Protein AF-A0A2P6VWH7-F1 (afdb_monomer_lite)

Structure (mmCIF, N/CA/C/O backbone):
data_AF-A0A2P6VWH7-F1
#
_entry.id   AF-A0A2P6VWH7-F1
#
loop_
_atom_site.group_PDB
_atom_site.id
_atom_site.type_symbol
_atom_site.label_atom_id
_atom_site.label_alt_id
_atom_site.label_comp_id
_atom_site.label_asym_id
_atom_site.label_entity_id
_atom_site.label_seq_id
_atom_site.pdbx_PDB_ins_code
_atom_site.Cartn_x
_atom_site.Cartn_y
_atom_site.Cartn_z
_atom_site.occupancy
_atom_site.B_iso_or_equiv
_atom_site.auth_seq_id
_atom_site.auth_comp_id
_atom_site.auth_asym_id
_atom_site.auth_ato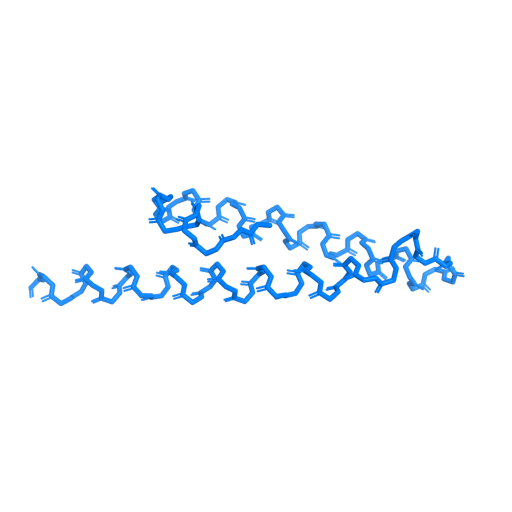m_id
_atom_site.pdbx_PDB_model_num
ATOM 1 N N . MET A 1 1 ? -6.665 -4.203 -8.400 1.00 79.38 1 MET A N 1
ATOM 2 C CA . MET A 1 1 ? -7.184 -4.236 -7.024 1.00 79.38 1 MET A CA 1
ATOM 3 C C . MET A 1 1 ? -7.780 -2.885 -6.684 1.00 79.38 1 MET A C 1
ATOM 5 O O . MET A 1 1 ? -7.087 -1.868 -6.805 1.00 79.38 1 MET A O 1
ATOM 9 N N . ASN A 1 2 ? -9.064 -2.860 -6.351 1.00 88.31 2 ASN A N 1
ATOM 10 C CA . ASN A 1 2 ? -9.804 -1.636 -6.066 1.00 88.31 2 ASN A CA 1
ATOM 11 C C . ASN A 1 2 ? -9.817 -1.339 -4.564 1.00 88.31 2 ASN A C 1
ATOM 13 O O . ASN A 1 2 ? -9.399 -2.155 -3.749 1.00 88.31 2 ASN A O 1
ATOM 17 N N . ALA A 1 3 ? -10.212 -0.120 -4.198 1.00 88.12 3 ALA A N 1
ATOM 18 C CA . ALA A 1 3 ? -10.202 0.304 -2.800 1.00 88.12 3 ALA A CA 1
ATOM 19 C C . ALA A 1 3 ? -11.287 -0.377 -1.965 1.00 88.12 3 ALA A C 1
ATOM 21 O O . ALA A 1 3 ? -11.051 -0.627 -0.791 1.00 88.12 3 ALA A O 1
ATOM 22 N N . ASP A 1 4 ? -12.439 -0.669 -2.564 1.00 91.44 4 ASP A N 1
ATOM 23 C CA . ASP A 1 4 ? -13.578 -1.252 -1.854 1.00 91.44 4 ASP A CA 1
ATOM 24 C C . ASP A 1 4 ? -13.281 -2.698 -1.445 1.00 91.44 4 ASP A C 1
ATOM 26 O O . ASP A 1 4 ? -13.374 -3.019 -0.268 1.00 91.44 4 ASP A O 1
ATOM 30 N N . GLU A 1 5 ? -12.735 -3.499 -2.367 1.00 91.94 5 GLU A N 1
ATOM 31 C CA . GLU A 1 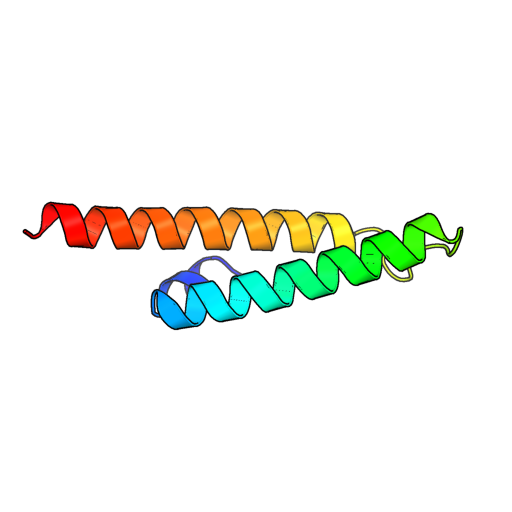5 ? -12.279 -4.874 -2.100 1.00 91.94 5 GLU A CA 1
ATOM 32 C C . GLU A 1 5 ? -11.294 -4.936 -0.919 1.00 91.94 5 GLU A C 1
ATOM 34 O O . GLU A 1 5 ? -11.373 -5.816 -0.073 1.00 91.94 5 GLU A O 1
ATOM 39 N N . LEU A 1 6 ? -10.381 -3.964 -0.824 1.00 94.06 6 LEU A N 1
ATOM 40 C CA . LEU A 1 6 ? -9.410 -3.881 0.269 1.00 94.06 6 LEU A CA 1
ATOM 41 C C . LEU A 1 6 ? -10.028 -3.443 1.603 1.00 94.06 6 LEU A C 1
ATOM 43 O O . LEU A 1 6 ? -9.479 -3.734 2.661 1.00 94.06 6 LEU A O 1
ATOM 47 N N . ARG A 1 7 ? -11.138 -2.702 1.590 1.00 94.06 7 ARG A N 1
ATOM 48 C CA . ARG A 1 7 ? -11.805 -2.278 2.829 1.00 94.06 7 ARG A CA 1
ATOM 49 C C . ARG A 1 7 ? -12.598 -3.405 3.474 1.00 94.06 7 ARG A C 1
ATOM 51 O O . ARG A 1 7 ? -12.749 -3.373 4.696 1.00 94.06 7 ARG A O 1
ATOM 58 N N . ASP A 1 8 ? -13.033 -4.382 2.689 1.00 95.19 8 ASP A N 1
ATOM 59 C CA . ASP A 1 8 ? -13.763 -5.553 3.177 1.00 95.19 8 ASP A CA 1
ATOM 60 C C . ASP A 1 8 ? -12.849 -6.558 3.898 1.00 95.19 8 ASP A C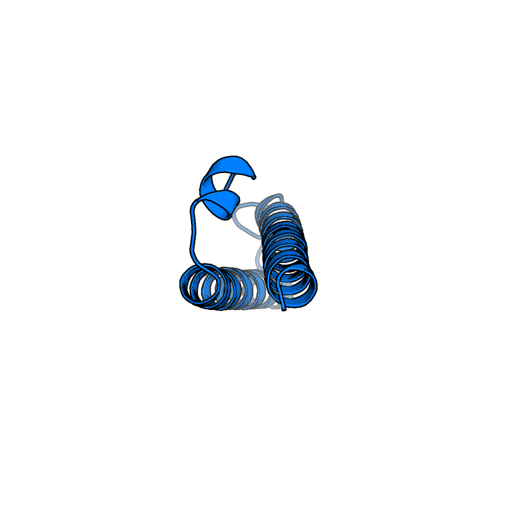 1
ATOM 62 O O . ASP A 1 8 ? -13.312 -7.298 4.762 1.00 95.19 8 ASP A O 1
ATOM 66 N N . LEU A 1 9 ? -11.543 -6.532 3.614 1.00 95.81 9 LEU A N 1
ATOM 67 C CA . LEU A 1 9 ? -10.547 -7.378 4.272 1.00 95.81 9 LEU A CA 1
ATOM 68 C C . LEU A 1 9 ? -10.306 -6.979 5.737 1.00 95.81 9 LEU A C 1
ATOM 70 O O . LEU A 1 9 ? -10.340 -5.801 6.120 1.00 95.81 9 LEU A O 1
ATOM 74 N N . THR A 1 10 ? -9.999 -7.969 6.567 1.00 96.31 10 THR A N 1
ATOM 75 C CA . THR A 1 10 ? -9.482 -7.792 7.930 1.00 96.31 10 THR A CA 1
ATOM 76 C C . THR A 1 10 ? -8.053 -7.232 7.921 1.00 96.31 10 THR A C 1
ATOM 78 O O . THR A 1 10 ? -7.394 -7.164 6.883 1.00 96.31 10 THR A O 1
ATOM 81 N N . LEU A 1 11 ? -7.551 -6.790 9.083 1.00 95.31 11 LEU A N 1
ATOM 82 C CA . LEU A 1 11 ? -6.166 -6.315 9.194 1.00 95.31 11 LEU A CA 1
ATOM 83 C C . LEU A 1 11 ? -5.146 -7.403 8.840 1.00 95.31 11 LEU A C 1
ATOM 85 O O . LEU A 1 11 ? -4.172 -7.090 8.160 1.00 95.31 11 LEU A O 1
ATOM 89 N N . ASP A 1 12 ? -5.381 -8.646 9.259 1.00 96.44 12 ASP A N 1
ATOM 90 C CA . ASP A 1 12 ? -4.481 -9.767 8.973 1.00 96.44 12 ASP A CA 1
ATOM 91 C C . ASP A 1 12 ? -4.477 -10.102 7.476 1.00 96.44 12 ASP A C 1
ATOM 93 O O . ASP A 1 12 ? -3.411 -10.192 6.870 1.00 96.44 12 ASP A O 1
ATOM 97 N N . GLU A 1 13 ? -5.654 -10.163 6.846 1.00 97.19 13 GLU A N 1
ATOM 98 C CA . GLU A 1 13 ? -5.774 -10.370 5.396 1.00 97.19 13 GLU A CA 1
ATOM 99 C C . GLU A 1 13 ? -5.111 -9.233 4.602 1.00 97.19 13 GLU A C 1
ATOM 101 O O . GLU A 1 13 ? -4.438 -9.474 3.602 1.00 97.19 13 GLU A O 1
ATOM 106 N N . LEU A 1 14 ? -5.223 -7.982 5.066 1.00 97.06 14 LEU A N 1
ATOM 107 C CA . LEU A 1 14 ? -4.512 -6.851 4.462 1.00 97.06 14 LEU A CA 1
ATOM 108 C C . LEU A 1 14 ? -2.992 -6.974 4.588 1.00 97.06 14 LEU A C 1
ATOM 110 O O . LEU A 1 14 ? -2.267 -6.516 3.701 1.00 97.06 14 LEU A O 1
ATOM 114 N N . GLU A 1 15 ? -2.486 -7.545 5.680 1.00 96.62 15 GLU A N 1
ATOM 115 C CA . GLU A 1 15 ? -1.056 -7.800 5.835 1.00 96.62 15 GLU A CA 1
ATOM 116 C C . GLU A 1 15 ? -0.562 -8.932 4.935 1.00 96.62 15 GLU A C 1
ATOM 118 O O . GLU A 1 15 ? 0.547 -8.826 4.405 1.00 96.62 15 GLU A O 1
ATOM 123 N N . GLU A 1 16 ? -1.357 -9.984 4.738 1.00 97.69 16 GLU A N 1
ATOM 124 C CA . GLU A 1 16 ? -1.046 -11.049 3.781 1.00 97.69 16 GLU A CA 1
ATOM 125 C C . GLU A 1 16 ? -1.025 -10.510 2.347 1.00 97.69 16 GLU A C 1
ATOM 127 O O . GLU A 1 16 ? 0.011 -10.593 1.683 1.00 97.69 16 GLU A O 1
ATOM 132 N N . GLU A 1 17 ? -2.079 -9.810 1.920 1.00 96.69 17 GLU A N 1
ATOM 133 C CA . GLU A 1 17 ? -2.137 -9.169 0.600 1.00 96.69 17 GLU A CA 1
ATOM 134 C C . GLU A 1 17 ? -0.980 -8.183 0.385 1.00 96.69 17 GLU A C 1
ATOM 136 O O . GLU A 1 17 ? -0.390 -8.097 -0.697 1.00 96.69 17 GLU A O 1
ATOM 141 N N . LEU A 1 18 ? -0.587 -7.438 1.424 1.00 97.44 18 LEU A N 1
ATOM 142 C CA . LEU A 1 18 ? 0.570 -6.551 1.345 1.00 97.44 18 LEU A CA 1
ATOM 143 C C . LEU A 1 18 ? 1.859 -7.320 1.029 1.00 97.44 18 LEU A C 1
ATOM 145 O O . LEU A 1 18 ? 2.653 -6.850 0.207 1.00 97.44 18 LEU A O 1
ATOM 149 N N . ARG A 1 19 ? 2.087 -8.463 1.686 1.00 97.88 19 ARG A N 1
ATOM 150 C CA . ARG A 1 19 ? 3.289 -9.287 1.481 1.00 97.88 19 ARG A CA 1
ATOM 151 C C . ARG A 1 19 ? 3.331 -9.829 0.059 1.00 97.88 19 ARG A C 1
ATOM 153 O O . ARG A 1 19 ? 4.381 -9.728 -0.580 1.00 97.88 19 ARG A O 1
ATOM 160 N N . ASP A 1 20 ? 2.203 -10.297 -0.456 1.00 97.25 20 ASP A N 1
ATOM 161 C CA . ASP A 1 20 ? 2.101 -10.840 -1.810 1.00 97.25 20 ASP A CA 1
ATOM 162 C C . ASP A 1 20 ? 2.383 -9.767 -2.865 1.00 97.25 20 ASP A C 1
ATOM 164 O O . ASP A 1 20 ? 3.255 -9.934 -3.724 1.00 97.25 20 ASP A O 1
ATOM 168 N N . MET A 1 21 ? 1.763 -8.589 -2.732 1.00 96.56 21 MET A N 1
ATOM 169 C CA . MET A 1 21 ? 2.012 -7.462 -3.638 1.00 96.56 21 MET A CA 1
ATOM 170 C C . MET A 1 21 ? 3.467 -6.965 -3.577 1.00 96.56 21 MET A C 1
ATOM 172 O O . MET A 1 21 ? 4.025 -6.510 -4.581 1.00 96.56 21 MET A O 1
ATOM 176 N N . GLN A 1 22 ? 4.108 -7.023 -2.405 1.00 97.19 22 GLN A N 1
ATOM 177 C CA . GLN A 1 22 ? 5.523 -6.674 -2.255 1.00 97.19 22 GLN A CA 1
ATOM 178 C C . GLN A 1 22 ? 6.452 -7.711 -2.891 1.00 97.19 22 GLN A C 1
ATOM 180 O O . GLN A 1 22 ? 7.452 -7.319 -3.501 1.00 97.19 22 GLN A O 1
ATOM 185 N N . GLN A 1 23 ? 6.131 -8.999 -2.767 1.00 97.56 23 GLN A N 1
ATOM 186 C CA . GLN A 1 23 ? 6.889 -10.082 -3.386 1.00 97.56 23 GLN A CA 1
ATOM 187 C C . GLN A 1 23 ? 6.839 -9.965 -4.912 1.00 97.56 23 GLN A C 1
ATOM 189 O O . GLN A 1 23 ? 7.882 -9.990 -5.568 1.00 97.56 23 GLN A O 1
ATOM 194 N N . GLU A 1 24 ? 5.653 -9.724 -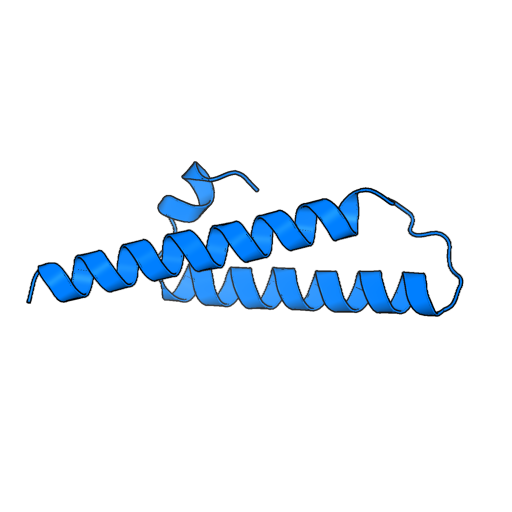5.469 1.00 95.06 24 GLU A N 1
ATOM 195 C CA . GLU A 1 24 ? 5.487 -9.519 -6.905 1.00 95.06 24 GLU A CA 1
ATOM 196 C C . GLU A 1 24 ? 6.242 -8.270 -7.387 1.00 95.06 24 GLU A C 1
ATOM 198 O O . GLU A 1 24 ? 6.982 -8.313 -8.370 1.00 95.06 24 GLU A O 1
ATOM 203 N N . LEU A 1 25 ? 6.156 -7.159 -6.647 1.00 94.56 25 LEU A N 1
ATOM 204 C CA . LEU A 1 25 ? 6.904 -5.942 -6.974 1.00 94.56 25 LEU A CA 1
ATOM 205 C C . LEU A 1 25 ? 8.421 -6.176 -6.974 1.00 94.56 25 LEU A C 1
ATOM 207 O O . LEU A 1 25 ? 9.137 -5.582 -7.784 1.00 94.56 25 LEU A O 1
ATOM 211 N N . MET A 1 26 ? 8.925 -6.998 -6.052 1.00 94.75 26 MET A N 1
ATOM 212 C CA . MET A 1 26 ? 10.337 -7.370 -6.006 1.00 94.75 26 MET A CA 1
ATOM 213 C C . MET A 1 26 ? 10.726 -8.215 -7.221 1.00 94.75 26 MET A C 1
ATOM 215 O O . MET A 1 26 ? 11.765 -7.946 -7.826 1.00 94.75 26 MET A O 1
ATOM 219 N N . HIS A 1 27 ? 9.886 -9.177 -7.602 1.00 92.44 27 HIS A N 1
ATOM 220 C CA . HIS A 1 27 ? 10.089 -9.998 -8.791 1.00 92.44 27 HIS A CA 1
ATOM 221 C C . HIS A 1 27 ? 10.175 -9.139 -10.061 1.00 92.44 27 HIS A C 1
ATOM 223 O O . HIS A 1 27 ? 11.184 -9.183 -10.766 1.00 92.44 27 HIS A O 1
ATOM 229 N N . GLU A 1 28 ? 9.186 -8.273 -10.292 1.00 91.31 28 GLU A N 1
ATOM 230 C CA . GLU A 1 28 ? 9.132 -7.381 -11.459 1.00 91.31 28 GLU A CA 1
ATOM 231 C C . GLU A 1 28 ? 10.343 -6.441 -11.536 1.00 91.31 28 GLU A C 1
ATOM 233 O O . GLU A 1 28 ? 10.921 -6.212 -12.600 1.00 91.31 28 GLU A O 1
ATOM 238 N N . ARG A 1 29 ? 10.790 -5.919 -10.387 1.00 90.62 29 ARG A N 1
ATOM 239 C CA . ARG A 1 29 ? 12.019 -5.116 -10.315 1.00 90.62 29 ARG A CA 1
ATOM 240 C C . ARG A 1 29 ? 13.263 -5.928 -10.657 1.00 90.62 29 ARG A C 1
ATOM 242 O O . ARG A 1 29 ? 14.159 -5.387 -11.300 1.00 90.62 29 ARG A O 1
ATOM 249 N N . GLY A 1 30 ? 13.323 -7.189 -10.234 1.00 91.81 30 GLY A N 1
ATOM 250 C CA . GLY A 1 30 ? 14.407 -8.105 -10.577 1.00 91.81 30 GLY A CA 1
ATOM 251 C C . GLY A 1 30 ? 14.486 -8.351 -12.082 1.00 91.81 30 GLY A C 1
ATOM 252 O O . GLY A 1 30 ? 15.554 -8.200 -12.670 1.00 91.81 30 GLY A O 1
ATOM 253 N N . VAL A 1 31 ? 13.347 -8.638 -12.719 1.00 88.69 31 VAL A N 1
ATOM 254 C CA . VAL A 1 31 ? 13.247 -8.814 -14.179 1.00 88.69 31 VAL A CA 1
ATOM 255 C C . VAL A 1 31 ? 13.715 -7.560 -14.919 1.00 88.69 31 VAL A C 1
ATOM 257 O O . VAL A 1 31 ? 14.570 -7.651 -15.802 1.00 88.69 31 VAL A O 1
ATOM 260 N N . ALA A 1 32 ? 13.226 -6.385 -14.511 1.00 86.44 32 ALA A N 1
ATOM 261 C CA . ALA A 1 32 ? 13.624 -5.111 -15.108 1.00 86.44 32 ALA A CA 1
ATOM 262 C C . ALA A 1 32 ? 15.130 -4.825 -14.944 1.00 86.44 32 ALA A C 1
ATOM 264 O O . ALA A 1 32 ? 15.777 -4.330 -15.866 1.00 86.44 32 ALA A O 1
ATOM 265 N N . ALA A 1 33 ? 15.706 -5.151 -13.782 1.00 88.38 33 ALA A N 1
ATOM 266 C CA . ALA A 1 33 ? 17.123 -4.933 -13.493 1.00 88.38 33 ALA A CA 1
ATOM 267 C C . ALA A 1 33 ? 18.055 -5.846 -14.306 1.00 88.38 33 ALA A C 1
ATOM 269 O O . ALA A 1 33 ? 19.167 -5.438 -14.631 1.00 88.38 33 ALA A O 1
ATOM 270 N N . MET A 1 34 ? 17.607 -7.049 -14.681 1.00 89.69 34 MET A N 1
ATOM 271 C CA . MET A 1 34 ? 18.367 -7.965 -15.543 1.00 89.69 34 MET A CA 1
ATOM 272 C C . MET A 1 34 ? 18.418 -7.520 -17.018 1.00 89.69 34 MET A C 1
ATOM 274 O O . MET A 1 34 ? 18.977 -8.226 -17.853 1.00 89.69 34 MET A O 1
ATOM 278 N N . GLY A 1 35 ? 17.852 -6.356 -17.355 1.00 79.94 35 GLY A N 1
ATOM 279 C CA . GLY A 1 35 ? 17.804 -5.843 -18.725 1.00 79.94 35 GLY A CA 1
ATOM 280 C C . GLY A 1 35 ? 16.706 -6.479 -19.577 1.00 79.94 35 GLY A C 1
ATOM 281 O O . GLY A 1 35 ? 16.643 -6.228 -20.780 1.00 79.94 35 GLY A O 1
ATOM 282 N N . GLY A 1 36 ? 15.826 -7.279 -18.968 1.00 74.81 36 GLY A N 1
ATOM 283 C CA . GLY A 1 36 ? 14.593 -7.713 -19.606 1.00 74.81 36 GLY A CA 1
ATOM 284 C C . GLY A 1 36 ? 13.643 -6.528 -19.750 1.00 74.81 36 GLY A C 1
ATOM 285 O O . GLY A 1 36 ? 13.418 -5.783 -18.796 1.00 74.81 36 GLY A O 1
ATOM 286 N N . GLN A 1 37 ? 13.062 -6.347 -20.937 1.00 69.44 37 GLN A N 1
ATOM 287 C CA . GLN A 1 37 ? 11.893 -5.486 -21.080 1.00 69.44 37 GLN A CA 1
ATOM 288 C C . GLN A 1 37 ? 10.784 -6.095 -20.204 1.00 69.44 37 GLN A C 1
ATOM 290 O O . GLN A 1 37 ? 10.443 -7.261 -20.422 1.00 69.44 37 GLN A O 1
ATOM 295 N N . PRO A 1 38 ? 10.235 -5.367 -19.214 1.00 65.12 38 PRO A N 1
ATOM 296 C CA . PRO A 1 38 ? 9.121 -5.884 -18.435 1.00 65.12 38 PRO A CA 1
ATOM 297 C C . PRO A 1 38 ? 7.975 -6.229 -19.394 1.00 65.12 38 PRO A C 1
ATOM 299 O O . PRO A 1 38 ? 7.680 -5.411 -20.274 1.00 65.12 38 PRO A O 1
ATOM 302 N N . PRO A 1 39 ? 7.328 -7.398 -19.252 1.00 68.88 39 PRO A N 1
ATOM 303 C CA . PRO A 1 39 ? 6.217 -7.787 -20.119 1.00 68.88 39 PRO A CA 1
ATOM 304 C C . PRO A 1 39 ? 5.054 -6.788 -20.035 1.00 68.88 39 PRO A C 1
ATOM 306 O O . PRO A 1 39 ? 4.335 -6.595 -21.012 1.00 68.88 39 PRO A O 1
ATOM 309 N N . ASP A 1 40 ? 4.919 -6.102 -18.897 1.00 79.88 40 ASP A N 1
ATOM 310 C CA . ASP A 1 40 ? 3.990 -4.997 -18.703 1.00 79.88 40 ASP A CA 1
ATOM 311 C C . ASP A 1 40 ? 4.696 -3.812 -18.001 1.00 79.88 40 ASP A C 1
ATOM 313 O O . ASP A 1 40 ? 4.904 -3.831 -16.782 1.00 79.88 40 ASP A O 1
ATOM 317 N N . PRO A 1 41 ? 5.056 -2.735 -18.730 1.00 75.94 41 PRO A N 1
ATOM 318 C CA . PRO A 1 41 ? 5.710 -1.561 -18.146 1.00 75.94 41 PRO A CA 1
ATOM 319 C C . PRO A 1 41 ? 4.819 -0.802 -17.145 1.00 75.94 41 PRO A C 1
ATOM 321 O O . PRO A 1 41 ? 5.324 -0.016 -16.337 1.00 75.94 41 PRO A O 1
ATOM 324 N N . GLY A 1 42 ? 3.500 -1.024 -17.170 1.00 90.44 42 GLY A N 1
ATOM 325 C CA . GLY A 1 42 ? 2.551 -0.476 -16.205 1.00 90.44 42 GLY A CA 1
ATOM 326 C C . GLY A 1 42 ? 2.515 -1.247 -14.885 1.00 90.44 42 GLY A C 1
ATOM 327 O O . GLY A 1 42 ? 2.175 -0.658 -13.853 1.00 90.44 42 GLY A O 1
ATOM 328 N N . ARG A 1 43 ? 2.930 -2.521 -14.874 1.00 90.69 43 ARG A N 1
ATOM 329 C CA . ARG A 1 43 ? 2.753 -3.426 -13.730 1.00 90.69 43 ARG A CA 1
ATOM 330 C C . ARG A 1 43 ? 3.427 -2.927 -12.461 1.00 90.69 43 ARG A C 1
ATOM 332 O O . ARG A 1 43 ? 2.778 -2.813 -11.425 1.00 90.69 43 ARG A O 1
ATOM 339 N N . ILE A 1 44 ? 4.690 -2.507 -12.547 1.00 92.62 44 ILE A N 1
ATOM 340 C CA . ILE A 1 44 ? 5.434 -1.942 -11.405 1.00 92.62 44 ILE A CA 1
ATOM 341 C C . ILE A 1 44 ? 4.707 -0.722 -10.817 1.00 92.62 44 ILE A C 1
ATOM 343 O O . ILE A 1 44 ? 4.663 -0.538 -9.597 1.00 92.62 44 ILE A O 1
ATOM 347 N N . LYS A 1 45 ? 4.137 0.139 -11.670 1.00 93.75 45 LYS A N 1
ATOM 348 C CA . LYS A 1 45 ? 3.397 1.329 -11.227 1.00 93.75 45 LYS A CA 1
ATOM 349 C C . LYS A 1 45 ? 2.105 0.934 -10.512 1.00 93.75 45 LYS A C 1
ATOM 351 O O . LYS A 1 45 ? 1.809 1.508 -9.464 1.00 93.75 45 LYS A O 1
ATOM 356 N N . GLU A 1 46 ? 1.370 -0.036 -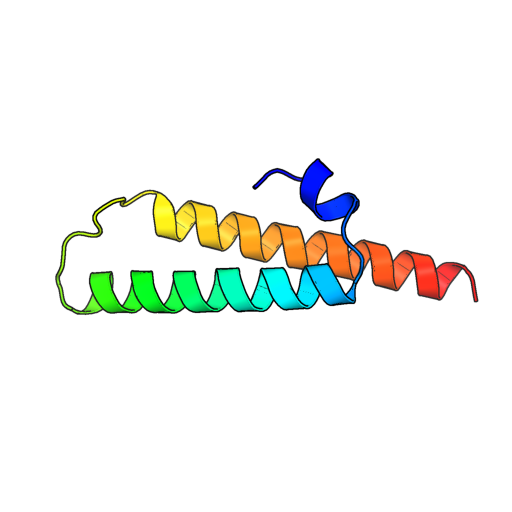11.043 1.00 94.44 46 GLU A N 1
ATOM 357 C CA . GLU A 1 46 ? 0.124 -0.524 -10.447 1.00 94.44 46 GLU A CA 1
ATOM 358 C C . GLU A 1 46 ? 0.358 -1.269 -9.126 1.00 94.44 46 GLU A C 1
ATOM 360 O O . GLU A 1 46 ? -0.335 -0.996 -8.143 1.00 94.44 46 GLU A O 1
ATOM 365 N N . LEU A 1 47 ? 1.398 -2.104 -9.038 1.00 95.25 47 LEU A N 1
ATOM 366 C CA . LEU A 1 47 ? 1.801 -2.767 -7.794 1.00 95.25 47 LEU A CA 1
ATOM 367 C C . LEU A 1 47 ? 2.162 -1.748 -6.709 1.00 95.25 47 LEU A C 1
ATOM 369 O O . LEU A 1 47 ? 1.676 -1.830 -5.583 1.00 95.25 47 LEU A O 1
ATOM 373 N N . ARG A 1 48 ? 2.936 -0.706 -7.046 1.00 95.69 48 ARG A N 1
ATOM 374 C CA . ARG A 1 48 ? 3.268 0.372 -6.095 1.00 95.69 48 ARG A CA 1
ATOM 375 C C . ARG A 1 48 ? 2.034 1.103 -5.569 1.00 95.69 48 ARG A C 1
ATOM 377 O O . ARG A 1 48 ? 1.985 1.419 -4.381 1.00 95.69 48 ARG A O 1
ATOM 384 N N . LYS A 1 49 ? 1.064 1.403 -6.438 1.00 96.50 49 LYS A N 1
ATOM 385 C CA . LYS A 1 49 ? -0.197 2.044 -6.031 1.00 96.50 49 LYS A CA 1
ATOM 386 C C . LYS A 1 49 ? -1.013 1.130 -5.125 1.00 96.50 49 LYS A C 1
ATOM 388 O O . LYS A 1 49 ? -1.556 1.604 -4.134 1.00 96.50 49 LYS A O 1
ATOM 393 N N . THR A 1 50 ? -1.072 -0.158 -5.450 1.00 96.69 50 THR A N 1
ATOM 394 C CA . THR A 1 50 ? -1.797 -1.159 -4.661 1.00 96.69 50 THR A CA 1
ATOM 395 C C . THR A 1 50 ? -1.183 -1.293 -3.268 1.00 96.69 50 THR A C 1
ATOM 397 O O . THR A 1 50 ? -1.889 -1.110 -2.282 1.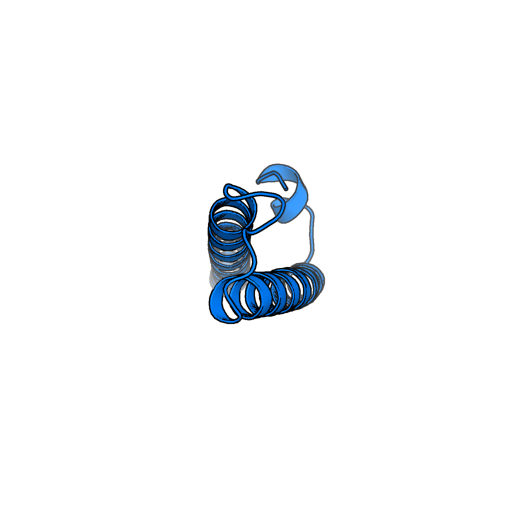00 96.69 50 THR A O 1
ATOM 400 N N . VAL A 1 51 ? 0.145 -1.434 -3.171 1.00 97.06 51 VAL A N 1
ATOM 401 C CA . VAL A 1 51 ? 0.888 -1.430 -1.895 1.00 97.06 51 VAL A CA 1
ATOM 402 C C . VAL A 1 51 ? 0.608 -0.168 -1.072 1.00 97.06 51 VAL A C 1
ATOM 404 O O . VAL A 1 51 ? 0.393 -0.253 0.136 1.00 97.06 51 VAL A O 1
ATOM 407 N N . ALA A 1 52 ? 0.614 1.013 -1.699 1.00 97.62 52 ALA A N 1
ATOM 408 C CA . ALA A 1 52 ? 0.311 2.261 -1.001 1.00 97.62 52 ALA A CA 1
ATOM 409 C C . ALA A 1 52 ? -1.126 2.269 -0.457 1.00 97.62 52 ALA A C 1
ATOM 411 O O . ALA A 1 52 ? -1.335 2.630 0.697 1.00 97.62 52 ALA A O 1
ATOM 412 N N . ARG A 1 53 ? -2.094 1.812 -1.258 1.00 97.31 53 ARG A N 1
ATOM 413 C CA . ARG A 1 53 ? -3.509 1.752 -0.881 1.00 97.31 53 ARG A CA 1
ATOM 414 C C . ARG A 1 53 ? -3.759 0.802 0.292 1.00 97.31 53 ARG A C 1
ATOM 416 O O . ARG A 1 53 ? -4.436 1.200 1.234 1.00 97.31 53 ARG A O 1
ATOM 423 N N . ILE A 1 54 ? -3.168 -0.395 0.266 1.00 97.31 54 ILE A N 1
ATOM 424 C CA . ILE A 1 54 ? -3.257 -1.372 1.364 1.00 97.31 54 ILE A CA 1
ATOM 425 C C . ILE A 1 54 ? -2.737 -0.755 2.666 1.00 97.31 54 ILE A C 1
ATOM 427 O O . ILE A 1 54 ? -3.419 -0.785 3.686 1.00 97.31 54 ILE A O 1
ATOM 431 N N . LYS A 1 55 ? -1.561 -0.113 2.625 1.00 97.12 55 LYS A N 1
ATOM 432 C CA . LYS A 1 55 ? -0.975 0.548 3.803 1.00 97.12 55 LYS A CA 1
ATOM 433 C C . LYS A 1 55 ? -1.859 1.662 4.359 1.00 97.12 55 LYS A C 1
ATOM 435 O O . LYS A 1 55 ? -1.958 1.792 5.577 1.00 97.12 55 LYS A O 1
ATOM 440 N N . THR A 1 56 ? -2.482 2.459 3.490 1.00 97.50 56 THR A N 1
ATOM 441 C CA . THR A 1 56 ? -3.420 3.507 3.910 1.00 97.50 56 THR A CA 1
ATOM 442 C C . THR A 1 56 ? -4.614 2.902 4.642 1.00 97.50 56 THR A C 1
ATOM 444 O O . THR A 1 56 ? -4.861 3.284 5.780 1.00 97.50 56 THR A O 1
ATOM 447 N N . ILE A 1 57 ? -5.285 1.914 4.045 1.00 96.38 57 ILE A N 1
ATOM 448 C CA . ILE A 1 57 ? -6.484 1.284 4.620 1.00 96.38 57 ILE A CA 1
ATOM 449 C C . ILE A 1 57 ? -6.159 0.562 5.933 1.00 96.38 57 ILE A C 1
ATOM 451 O O . ILE A 1 57 ? -6.884 0.708 6.913 1.00 96.38 57 ILE A O 1
ATOM 455 N N . ALA A 1 58 ? -5.040 -0.164 5.997 1.00 96.06 58 ALA A N 1
ATOM 456 C CA . ALA A 1 58 ? -4.600 -0.810 7.232 1.00 96.06 58 ALA A CA 1
ATOM 457 C C . ALA A 1 58 ? -4.348 0.217 8.353 1.00 96.06 58 ALA A C 1
ATOM 459 O O . ALA A 1 58 ? -4.687 -0.019 9.511 1.00 96.06 58 ALA A O 1
ATOM 460 N N . ASN A 1 59 ? -3.782 1.385 8.027 1.00 96.12 59 ASN A N 1
ATOM 461 C CA . ASN A 1 59 ? -3.591 2.455 9.004 1.00 96.12 59 ASN A CA 1
ATOM 462 C C . ASN A 1 59 ? -4.913 3.111 9.436 1.00 96.12 59 ASN A C 1
ATOM 464 O O . ASN A 1 59 ? -5.058 3.440 10.614 1.00 96.12 59 ASN A O 1
ATOM 468 N N . GLU A 1 60 ? -5.859 3.302 8.513 1.00 94.88 60 GLU A N 1
ATOM 469 C CA . GLU A 1 60 ? -7.214 3.781 8.820 1.00 94.88 60 GLU A CA 1
ATOM 470 C C . GLU A 1 60 ? -7.904 2.826 9.805 1.00 94.88 60 GLU A C 1
ATOM 472 O O . GLU A 1 60 ? -8.283 3.261 10.890 1.00 94.88 60 GLU A O 1
ATOM 477 N N . LYS A 1 61 ? -7.940 1.519 9.504 1.00 93.25 61 LYS A N 1
ATOM 478 C CA . LYS A 1 61 ? -8.531 0.480 10.371 1.00 93.25 61 LYS A CA 1
ATOM 479 C C . LYS A 1 61 ? -7.905 0.446 11.771 1.00 93.25 61 LYS A C 1
ATOM 481 O O . LYS A 1 61 ? -8.615 0.531 12.764 1.00 93.25 61 LYS A O 1
ATOM 486 N N . ARG A 1 62 ? -6.569 0.451 11.871 1.00 93.12 62 ARG A N 1
ATOM 487 C CA . ARG A 1 62 ? -5.862 0.530 13.170 1.00 93.12 62 ARG A CA 1
ATOM 488 C C . ARG A 1 62 ? -6.157 1.807 13.952 1.00 93.12 62 ARG A C 1
ATOM 490 O O . ARG A 1 62 ? -5.964 1.855 15.163 1.00 93.12 62 ARG A O 1
ATOM 497 N N . SER A 1 63 ? -6.475 2.903 13.271 1.00 91.50 63 SER A N 1
ATOM 498 C CA . SER A 1 63 ? -6.779 4.173 13.938 1.00 91.50 63 SER A CA 1
ATOM 499 C C . SER A 1 63 ? -8.216 4.192 14.444 1.00 91.50 63 SER A C 1
ATOM 501 O O . SER A 1 63 ? -8.445 4.704 15.535 1.00 91.50 63 SER A O 1
ATOM 503 N N . ASP A 1 64 ? -9.134 3.567 13.707 1.00 87.44 64 ASP A N 1
ATOM 504 C CA . ASP A 1 64 ? -10.520 3.353 14.121 1.00 87.44 64 ASP A CA 1
ATOM 505 C C . ASP A 1 64 ? -10.591 2.498 15.399 1.00 87.44 64 ASP A C 1
ATOM 507 O O . ASP A 1 64 ? -11.146 2.946 16.401 1.00 87.44 64 ASP A O 1
ATOM 511 N N . GLU A 1 65 ? -9.883 1.360 15.427 1.00 82.25 65 GLU A N 1
ATOM 512 C CA . GLU A 1 65 ? -9.786 0.469 16.600 1.00 82.25 65 GLU A CA 1
ATOM 513 C C . GLU A 1 65 ? -9.216 1.170 17.847 1.00 82.25 65 GLU A C 1
ATOM 515 O O . GLU A 1 65 ? -9.650 0.928 18.974 1.00 82.25 65 GLU A O 1
ATOM 520 N N . ARG A 1 66 ? -8.247 2.078 17.660 1.00 75.56 66 ARG A N 1
ATOM 521 C CA . ARG A 1 66 ? -7.649 2.864 18.755 1.00 75.56 66 ARG A CA 1
ATOM 522 C C . ARG A 1 66 ? -8.558 3.981 19.262 1.00 75.56 66 ARG A C 1
ATOM 524 O O . ARG A 1 66 ? -8.400 4.394 20.404 1.00 75.56 66 ARG A O 1
ATOM 531 N N . GLY A 1 67 ? -9.463 4.487 18.426 1.00 69.88 67 GLY A N 1
ATOM 532 C CA . GLY A 1 67 ? -10.453 5.497 18.807 1.00 69.88 67 GLY A CA 1
ATOM 533 C C . GLY A 1 67 ? -11.676 4.915 19.518 1.00 69.88 67 GLY A C 1
ATOM 534 O O . GLY A 1 67 ? -12.430 5.668 20.128 1.00 69.88 67 GLY A O 1
ATOM 535 N N . THR A 1 68 ? -11.869 3.593 19.450 1.00 60.47 68 THR A N 1
ATOM 536 C CA . THR A 1 68 ? -12.957 2.876 20.136 1.00 60.47 68 THR A CA 1
ATOM 537 C C . THR A 1 68 ? -12.568 2.310 21.509 1.00 60.47 68 THR A C 1
ATOM 539 O O . THR A 1 68 ? -13.395 1.647 22.136 1.00 60.47 68 THR A O 1
ATOM 542 N N . SER A 1 69 ? -11.337 2.560 21.978 1.00 49.22 69 SER A N 1
ATOM 543 C CA . SER A 1 69 ? -10.836 2.166 23.309 1.00 49.22 69 SER A CA 1
ATOM 544 C C . SER A 1 69 ? -10.936 3.283 24.346 1.00 49.22 69 SER A C 1
ATOM 546 O O . SER A 1 69 ? -10.776 4.464 23.966 1.00 49.22 69 SER A O 1
#

Radius of gyration: 14.51 Å; chains: 1; bounding box: 32×16×44 Å

pLDDT: mean 89.99, std 10.07, range [49.22, 97.88]

Secondary structure (DSSP, 8-state):
--HHHHHHS-HHHHHHHHHHHHHHHHHHHHHHHTTPPPS-TTHHHHHHHHHHHHHHHHHHHHHHHHHT-

Foldseek 3Di:
DDLVVLLVDDLVVLVVVLVVLVVVLVVQVVCVVVVHDRPDPCSNVVSVVSNVSSVVSSVVVVVVVVVVD

Sequence (69 aa):
MNADELRDLTLDELEEELRDMQQELMHERGVAAMGGQPPDPGRIKELRKTVARIKTIANEKRSDERGTS